Protein AF-Q924Y3-F1 (afdb_monomer)

Organism: Rattus norvegicus (NCBI:txid10116)

pLDDT: mean 86.43, std 6.3, range [61.78, 94.0]

Secondary structure (DSSP, 8-state):
-HHHHHHHH-S-SEEE-SS-HHHHHHHT-EEEE-SSEEEEEETTEEEEEE---SSSS-HHHHHHHHHHHHHHHHHHHHHHHHHHHSTT---SS--HHHHHHHHHHHHHHH-

InterPro domains:
  IPR003555 Claudin-11 [PR01384] (3-14)
  IPR003555 Claudin-11 [PR01384] (19-31)
  IPR003555 Claudin-11 [PR01384] (49-56)
  IPR004031 PMP-22/EMP/MP20/Claudin [PF00822] (4-97)
  IPR006187 Claudin [PTHR12002] (1-111)
  IPR017974 Claudin, conserved site [PS01346] (34-48)

Sequence (111 aa):
WIGIIVTTSTNDWVVTCSYTIPTCRKMDELGSKGLWADCVMATGLYHCKPLVDILILPGYVQACRALMIAASVLGLPAILLLLTVLPCIRMGHEPGVAKYRRAQLAGVLLI

Foldseek 3Di:
DVVLVVLQPDQQPDKDDPDPPVVCVVQVWIWTGGLFWTWTTGVVDIDIDGDPDPVPDDPVSVVVNVVSVQLVVLLVVLVVLVVCLDPPHDPDDDDVVVSVVSPVVSVVSND

Radius of gyration: 21.02 Å; Cα contacts (8 Å, |Δi|>4): 130; chains: 1; bounding box: 51×24×51 Å

Nearest PDB structures (foldseek):
  9cmi-assembly1_A  TM=7.835E-01  e=1.455E-05  Homo sapiens
  6ov3-assembly1_A  TM=7.958E-01  e=5.167E-05  Homo sapiens
  7ryz-assembly1_C  TM=7.300E-01  e=7.393E-01  Rattus norvegicus

Structure (mmCIF, N/CA/C/O backbone):
data_AF-Q924Y3-F1
#
_entry.id   AF-Q924Y3-F1
#
loop_
_atom_site.group_PDB
_atom_site.id
_atom_site.type_symbol
_atom_site.label_atom_id
_atom_site.label_alt_id
_atom_site.label_comp_id
_atom_site.label_asym_id
_atom_site.label_entity_id
_atom_site.label_seq_id
_atom_site.pdbx_PDB_ins_code
_atom_site.Cartn_x
_atom_site.Cartn_y
_atom_site.Cartn_z
_atom_site.occupancy
_atom_site.B_iso_or_equiv
_atom_site.auth_seq_id
_atom_site.auth_comp_id
_atom_site.auth_asym_id
_atom_site.auth_atom_id
_atom_site.pdbx_PDB_model_num
ATOM 1 N N . TRP A 1 1 ? -3.313 2.278 8.362 1.00 89.31 1 TRP A N 1
ATOM 2 C CA . TRP A 1 1 ? -4.090 3.016 7.343 1.00 89.31 1 TRP A CA 1
ATOM 3 C C . TRP A 1 1 ? -3.277 4.075 6.606 1.00 89.31 1 TRP A C 1
ATOM 5 O O . TRP A 1 1 ? -3.116 3.915 5.410 1.00 89.31 1 TRP A O 1
ATOM 15 N N . ILE A 1 2 ? -2.701 5.094 7.268 1.00 91.12 2 ILE A N 1
ATOM 16 C CA . ILE A 1 2 ? -1.886 6.126 6.576 1.00 91.12 2 ILE A CA 1
ATOM 17 C C . ILE A 1 2 ? -0.764 5.490 5.741 1.00 91.12 2 ILE A C 1
ATOM 19 O O . ILE A 1 2 ? -0.602 5.832 4.577 1.00 91.12 2 ILE A O 1
ATOM 23 N N . GLY A 1 3 ? -0.060 4.498 6.298 1.00 92.00 3 GLY A N 1
ATOM 24 C CA . GLY A 1 3 ? 0.949 3.740 5.552 1.00 92.00 3 GLY A CA 1
ATOM 25 C C . GLY A 1 3 ? 0.400 3.072 4.287 1.00 92.00 3 GLY A C 1
ATOM 26 O O . GLY A 1 3 ? 1.045 3.140 3.255 1.00 92.00 3 GLY A O 1
ATOM 27 N N . ILE A 1 4 ? -0.823 2.526 4.327 1.00 92.62 4 ILE A N 1
ATOM 28 C CA . ILE A 1 4 ? -1.478 1.920 3.153 1.00 92.62 4 ILE A CA 1
ATOM 29 C C . ILE A 1 4 ? -1.704 2.981 2.076 1.00 92.62 4 ILE A C 1
ATOM 31 O O . ILE A 1 4 ? -1.406 2.729 0.914 1.00 92.62 4 ILE A O 1
ATOM 35 N N . ILE A 1 5 ? -2.164 4.180 2.448 1.00 93.25 5 ILE A N 1
ATOM 36 C CA . ILE A 1 5 ? -2.350 5.283 1.493 1.00 93.25 5 ILE A CA 1
ATOM 37 C C . ILE A 1 5 ? -1.020 5.669 0.852 1.00 93.25 5 ILE A C 1
ATOM 39 O O . ILE A 1 5 ? -0.950 5.773 -0.368 1.00 93.25 5 ILE A O 1
ATOM 43 N N . VAL A 1 6 ? 0.030 5.840 1.659 1.00 93.88 6 VAL A N 1
ATOM 44 C CA . VAL A 1 6 ? 1.366 6.215 1.171 1.00 93.88 6 VAL A CA 1
ATOM 45 C C . VAL A 1 6 ? 1.935 5.140 0.242 1.00 93.88 6 VAL A C 1
ATOM 47 O O . VAL A 1 6 ? 2.431 5.455 -0.836 1.00 93.88 6 VAL A O 1
ATOM 50 N N . THR A 1 7 ? 1.825 3.862 0.609 1.00 92.50 7 THR A N 1
ATOM 51 C CA . THR A 1 7 ? 2.264 2.754 -0.251 1.00 92.50 7 THR A CA 1
ATOM 52 C C . THR A 1 7 ? 1.415 2.659 -1.519 1.00 92.50 7 THR A C 1
ATOM 54 O O . THR A 1 7 ? 1.928 2.341 -2.585 1.00 92.50 7 THR A O 1
ATOM 57 N N . THR A 1 8 ? 0.123 2.973 -1.446 1.00 93.12 8 THR A N 1
ATOM 58 C CA . THR A 1 8 ? -0.751 2.980 -2.624 1.00 93.12 8 THR A CA 1
ATOM 59 C C . THR A 1 8 ? -0.401 4.120 -3.571 1.00 93.12 8 THR A C 1
ATOM 61 O O . THR A 1 8 ? -0.479 3.922 -4.776 1.00 93.12 8 THR A O 1
ATOM 64 N N . SER A 1 9 ? -0.028 5.299 -3.067 1.00 91.81 9 SER A N 1
ATOM 65 C CA . SER A 1 9 ? 0.282 6.467 -3.899 1.00 91.81 9 SER A CA 1
ATOM 66 C C . SER A 1 9 ? 1.716 6.491 -4.429 1.00 91.81 9 SER A C 1
ATOM 68 O O . SER A 1 9 ? 1.963 7.150 -5.440 1.00 91.81 9 SER A O 1
ATOM 70 N N . THR A 1 10 ? 2.658 5.792 -3.785 1.00 92.00 10 THR A N 1
ATOM 71 C CA . THR A 1 10 ? 4.037 5.716 -4.281 1.00 92.00 10 THR A CA 1
ATOM 72 C C . THR A 1 10 ? 4.152 4.845 -5.531 1.00 92.00 10 THR A C 1
ATOM 74 O O . THR A 1 10 ? 3.444 3.848 -5.694 1.00 92.00 10 THR A O 1
ATOM 77 N N . ASN A 1 11 ? 5.093 5.207 -6.403 1.00 89.94 11 ASN A N 1
ATOM 78 C CA . ASN A 1 11 ? 5.462 4.413 -7.573 1.00 89.94 11 ASN A CA 1
ATOM 79 C C . ASN A 1 11 ? 6.735 3.583 -7.343 1.00 89.94 11 ASN A C 1
ATOM 81 O O . ASN A 1 11 ? 7.144 2.848 -8.232 1.00 89.94 11 ASN A O 1
ATOM 85 N N . ASP A 1 12 ? 7.310 3.627 -6.139 1.00 89.88 12 ASP A N 1
ATOM 86 C CA . ASP A 1 12 ? 8.542 2.915 -5.785 1.00 89.88 12 ASP A CA 1
ATOM 87 C C . ASP A 1 12 ? 8.286 1.511 -5.238 1.00 89.88 12 ASP A C 1
ATOM 89 O O . ASP A 1 12 ? 8.703 1.159 -4.136 1.00 89.88 12 ASP A O 1
ATOM 93 N N . TRP A 1 13 ? 7.559 0.701 -6.009 1.00 90.19 13 TRP A N 1
ATOM 94 C CA . TRP A 1 13 ? 7.242 -0.675 -5.621 1.00 90.19 13 TRP A CA 1
ATOM 95 C C . TRP A 1 13 ? 8.339 -1.654 -6.024 1.00 90.19 13 TRP A C 1
ATOM 97 O O . TRP A 1 13 ? 8.703 -2.532 -5.243 1.00 90.19 13 TRP A O 1
ATOM 107 N N . VAL A 1 14 ? 8.868 -1.516 -7.241 1.00 90.75 14 VAL A N 1
ATOM 108 C CA . VAL A 1 14 ? 9.955 -2.361 -7.742 1.00 90.75 14 VAL A CA 1
ATOM 109 C C . VAL A 1 14 ? 10.968 -1.503 -8.479 1.00 90.75 14 VAL A C 1
ATOM 111 O O . VAL A 1 14 ? 10.684 -0.949 -9.538 1.00 90.75 14 VAL A O 1
ATOM 114 N N . VAL A 1 15 ? 12.183 -1.443 -7.947 1.00 89.44 15 VAL A N 1
ATOM 115 C CA . VAL A 1 15 ? 13.302 -0.787 -8.621 1.00 89.44 15 VAL A CA 1
ATOM 116 C C . VAL A 1 15 ? 13.871 -1.733 -9.677 1.00 89.44 15 VAL A C 1
ATOM 118 O O . VAL A 1 15 ? 14.131 -2.906 -9.417 1.00 89.44 15 VAL A O 1
ATOM 121 N N . THR A 1 16 ? 14.056 -1.217 -10.884 1.00 87.94 16 THR A N 1
ATOM 122 C CA . THR A 1 16 ? 14.545 -1.939 -12.060 1.00 87.94 16 THR A CA 1
ATOM 123 C C . THR A 1 16 ? 15.766 -1.233 -12.640 1.00 87.94 16 THR A C 1
ATOM 125 O O . THR A 1 16 ? 16.011 -0.056 -12.390 1.00 87.94 16 THR A O 1
ATOM 128 N N . CYS A 1 17 ? 16.571 -1.966 -13.398 1.00 87.38 17 CYS A N 1
ATOM 129 C CA . CYS A 1 17 ? 17.786 -1.461 -14.024 1.00 87.38 17 CYS A CA 1
ATOM 130 C C . CYS A 1 17 ? 17.905 -2.130 -15.396 1.00 87.38 17 CYS A C 1
ATOM 132 O O . CYS A 1 17 ? 17.769 -3.348 -15.501 1.00 87.38 17 CYS A O 1
ATOM 134 N N . SER A 1 18 ? 18.094 -1.327 -16.445 1.00 81.44 18 SER A N 1
ATOM 135 C CA . SER A 1 18 ? 18.155 -1.812 -17.834 1.00 81.44 18 SER A CA 1
ATOM 136 C C . SER A 1 18 ? 19.479 -2.507 -18.168 1.00 81.44 18 SER A C 1
ATOM 138 O O . SER A 1 18 ? 19.556 -3.255 -19.138 1.00 81.44 18 SER A O 1
ATOM 140 N N . TYR A 1 19 ? 20.518 -2.265 -17.364 1.00 81.81 19 TYR A N 1
ATOM 141 C CA . TYR A 1 19 ? 21.859 -2.829 -17.515 1.00 81.81 19 TYR A CA 1
ATOM 142 C C . TYR A 1 19 ? 22.222 -3.710 -16.310 1.00 81.81 19 TYR A C 1
ATOM 144 O O . TYR A 1 19 ? 21.382 -4.088 -15.497 1.00 81.81 19 TYR A O 1
ATOM 152 N N . THR A 1 20 ? 23.499 -4.047 -16.157 1.00 82.62 20 THR A N 1
ATOM 153 C CA . THR A 1 20 ? 24.008 -4.666 -14.931 1.00 82.62 20 THR A CA 1
ATOM 154 C C . THR A 1 20 ? 23.924 -3.671 -13.765 1.00 82.62 20 THR A C 1
ATOM 156 O O . THR A 1 20 ? 24.239 -2.493 -13.931 1.00 82.62 20 THR A O 1
ATOM 159 N N . ILE A 1 21 ? 23.588 -4.142 -12.558 1.00 81.44 21 ILE A N 1
ATOM 160 C CA . ILE A 1 21 ? 23.516 -3.318 -11.331 1.00 81.44 21 ILE A CA 1
ATOM 161 C C . ILE A 1 21 ? 24.718 -2.370 -11.119 1.00 81.44 21 ILE A C 1
ATOM 163 O O . ILE A 1 21 ? 24.483 -1.192 -10.833 1.00 81.44 21 ILE A O 1
ATOM 167 N N . PRO A 1 22 ? 25.993 -2.797 -11.265 1.00 82.62 22 PRO A N 1
ATOM 168 C CA . PRO A 1 22 ? 27.120 -1.876 -11.116 1.00 82.62 22 PRO A CA 1
ATOM 169 C C . PRO A 1 22 ? 27.123 -0.760 -12.168 1.00 82.62 22 PRO A C 1
ATOM 171 O O . PRO A 1 22 ? 27.555 0.345 -11.861 1.00 82.62 22 PRO A O 1
ATOM 174 N N . THR A 1 23 ? 26.614 -1.014 -13.374 1.00 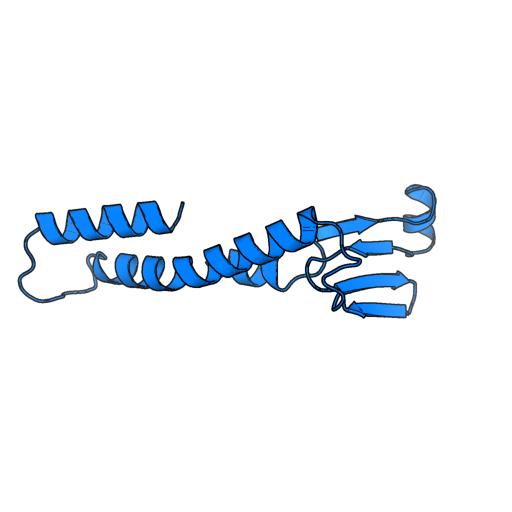80.75 23 THR A N 1
ATOM 175 C CA . THR A 1 23 ? 26.542 -0.034 -14.465 1.00 80.75 23 THR A CA 1
ATOM 176 C C . THR A 1 23 ? 25.459 1.010 -14.207 1.00 80.75 23 THR A C 1
ATOM 178 O O . THR A 1 23 ? 25.743 2.201 -14.293 1.00 80.75 23 THR A O 1
ATOM 181 N N . CYS A 1 24 ? 24.256 0.596 -13.793 1.00 81.19 24 CYS A N 1
ATOM 182 C CA . CYS A 1 24 ? 23.182 1.541 -13.454 1.00 81.19 24 CYS A CA 1
ATOM 183 C C . CYS A 1 24 ? 23.572 2.465 -12.299 1.00 81.19 24 CYS A C 1
ATOM 185 O O . CYS A 1 24 ? 23.301 3.656 -12.349 1.00 81.19 24 CYS A O 1
ATOM 187 N N . ARG A 1 25 ? 24.286 1.947 -11.290 1.00 77.69 25 ARG A N 1
ATOM 188 C CA . ARG A 1 25 ? 24.777 2.766 -10.170 1.00 77.69 25 ARG A CA 1
ATOM 189 C C . ARG A 1 25 ? 25.897 3.735 -10.566 1.00 77.69 25 ARG A C 1
ATOM 191 O O . ARG A 1 25 ? 26.171 4.676 -9.838 1.00 77.69 25 ARG A O 1
ATOM 198 N N . LYS A 1 26 ? 26.602 3.470 -11.668 1.00 79.94 26 LYS A N 1
ATOM 199 C CA . LYS A 1 26 ? 27.650 4.356 -12.195 1.00 79.94 26 LYS A CA 1
ATOM 200 C C . LYS A 1 26 ? 27.084 5.451 -13.098 1.00 79.94 26 LYS A C 1
ATOM 202 O O . LYS A 1 26 ? 27.678 6.518 -13.159 1.00 79.94 26 LYS A O 1
ATOM 207 N N . MET A 1 27 ? 25.982 5.163 -13.788 1.00 74.00 27 MET A N 1
ATOM 208 C CA . MET A 1 27 ? 25.306 6.074 -14.722 1.00 74.00 27 MET A CA 1
ATOM 209 C C . MET A 1 27 ? 24.124 6.828 -14.081 1.00 74.00 27 MET A C 1
ATOM 211 O O . MET A 1 27 ? 23.560 7.715 -14.713 1.00 74.00 27 MET A O 1
ATOM 215 N N . ASP A 1 28 ? 23.733 6.456 -12.856 1.00 78.31 28 ASP A N 1
ATOM 216 C CA . ASP A 1 28 ? 22.509 6.893 -12.166 1.00 78.31 28 ASP A CA 1
ATOM 217 C C . ASP A 1 28 ? 21.231 6.709 -13.010 1.00 78.31 28 ASP A C 1
ATOM 219 O O . ASP A 1 28 ? 20.287 7.490 -12.917 1.00 78.31 28 ASP A O 1
ATOM 223 N N . GLU A 1 29 ? 21.193 5.649 -13.828 1.00 83.44 29 GLU A N 1
ATOM 224 C CA . GLU A 1 29 ? 20.038 5.265 -14.649 1.00 83.44 29 GLU A CA 1
ATOM 225 C C . GLU A 1 29 ? 19.253 4.129 -13.977 1.00 83.44 29 GLU A C 1
ATOM 227 O O . GLU A 1 29 ? 19.610 2.952 -14.080 1.00 83.44 29 GLU A O 1
ATOM 232 N N . LEU A 1 30 ? 18.184 4.476 -13.261 1.00 87.75 30 LEU A N 1
ATOM 233 C CA . LEU A 1 30 ? 17.292 3.540 -12.579 1.00 87.75 30 LEU A CA 1
ATOM 234 C C . LEU A 1 30 ? 15.872 3.631 -13.147 1.00 87.75 30 LEU A C 1
ATOM 236 O O . LEU A 1 30 ? 15.373 4.696 -13.488 1.00 87.75 30 LEU A O 1
ATOM 240 N N . GLY A 1 31 ? 15.183 2.500 -13.217 1.00 90.31 31 GLY A N 1
ATOM 241 C CA . GLY A 1 31 ? 13.744 2.448 -13.442 1.00 90.31 31 GLY A CA 1
ATOM 242 C C . GLY A 1 31 ? 13.012 2.155 -12.137 1.00 90.31 31 GLY A C 1
ATOM 243 O O . GLY A 1 31 ? 13.528 1.451 -11.274 1.00 90.31 31 GLY A O 1
ATOM 244 N N . SER A 1 32 ? 11.783 2.626 -12.006 1.00 91.12 32 SER A N 1
ATOM 245 C CA . SER A 1 32 ? 10.889 2.285 -10.903 1.00 91.12 32 SER A CA 1
ATOM 246 C C . SER A 1 32 ? 9.540 1.867 -11.477 1.00 91.12 32 SER A C 1
ATOM 248 O O . SER A 1 32 ? 8.973 2.562 -12.320 1.00 91.12 32 SER A O 1
ATOM 250 N N . LYS A 1 33 ? 9.057 0.688 -11.095 1.00 90.88 33 LYS A N 1
ATOM 251 C CA . LYS A 1 33 ? 7.748 0.168 -11.484 1.00 90.88 33 LYS A CA 1
ATOM 252 C C . LYS A 1 33 ? 6.804 0.365 -10.318 1.00 90.88 33 LYS A C 1
ATOM 254 O O . LYS A 1 33 ? 7.047 -0.172 -9.235 1.00 90.88 33 LYS A O 1
ATOM 259 N N . GLY A 1 34 ? 5.749 1.128 -10.558 1.00 91.38 34 GLY A N 1
ATOM 260 C CA . GLY A 1 34 ? 4.767 1.495 -9.557 1.00 91.38 34 GLY A CA 1
ATOM 261 C C . GLY A 1 34 ? 3.425 0.834 -9.783 1.00 91.38 34 GLY A C 1
ATOM 262 O O . GLY A 1 34 ? 3.149 0.218 -10.813 1.00 91.38 34 GLY A O 1
ATOM 263 N N . LEU A 1 35 ? 2.547 1.007 -8.801 1.00 90.50 35 LEU A N 1
ATOM 264 C CA . LEU A 1 35 ? 1.174 0.548 -8.927 1.00 90.50 35 LEU A CA 1
ATOM 265 C C . LEU A 1 35 ? 0.397 1.385 -9.952 1.00 90.50 35 LEU A C 1
ATOM 267 O O . LEU A 1 35 ? -0.450 0.837 -10.651 1.00 90.50 35 LEU A O 1
ATOM 271 N N . TRP A 1 36 ? 0.681 2.688 -10.071 1.00 91.38 36 TRP A N 1
ATOM 272 C CA . TRP A 1 36 ? -0.065 3.637 -10.913 1.00 91.38 36 TRP A CA 1
ATOM 273 C C . TRP A 1 36 ? 0.733 4.209 -12.081 1.00 91.38 36 TRP A C 1
ATOM 275 O O . TRP A 1 36 ? 0.137 4.562 -13.098 1.00 91.38 36 TRP A O 1
ATOM 285 N N . ALA A 1 37 ? 2.054 4.292 -11.960 1.00 91.50 37 ALA A N 1
ATOM 286 C CA . ALA A 1 37 ? 2.946 4.788 -12.996 1.00 91.50 37 ALA A CA 1
ATOM 287 C C . ALA A 1 37 ? 4.281 4.033 -12.979 1.00 91.50 37 ALA A C 1
ATOM 289 O O . ALA A 1 37 ? 4.741 3.594 -11.929 1.00 91.50 37 ALA A O 1
ATOM 290 N N . ASP A 1 38 ? 4.914 3.945 -14.144 1.00 91.06 38 ASP A N 1
ATOM 291 C CA . ASP A 1 38 ? 6.287 3.480 -14.296 1.00 91.06 38 ASP A CA 1
ATOM 292 C C . ASP A 1 38 ? 7.182 4.692 -14.528 1.00 91.06 38 ASP A C 1
ATOM 294 O O . ASP A 1 38 ? 6.917 5.500 -15.420 1.00 91.06 38 ASP A O 1
ATOM 298 N N . CYS A 1 39 ? 8.251 4.811 -13.756 1.00 91.06 39 CYS A N 1
ATOM 299 C CA . CYS A 1 39 ? 9.177 5.928 -13.820 1.00 91.06 39 CYS A CA 1
ATOM 300 C C . CYS A 1 39 ? 10.556 5.486 -14.313 1.00 91.06 39 CYS A C 1
ATOM 302 O O . CYS A 1 39 ? 11.018 4.379 -14.041 1.00 91.06 39 CYS A O 1
ATOM 304 N N . VAL A 1 40 ? 11.220 6.381 -15.036 1.00 90.56 40 VAL A N 1
ATOM 305 C CA . VAL A 1 40 ? 12.625 6.279 -15.420 1.00 90.56 40 VAL A CA 1
ATOM 306 C C . VAL A 1 40 ? 13.345 7.480 -14.818 1.00 90.56 40 VAL A C 1
ATOM 308 O O . VAL A 1 40 ? 12.919 8.626 -14.983 1.00 90.56 40 VAL A O 1
ATOM 311 N N . MET A 1 41 ? 14.409 7.187 -14.086 1.00 87.69 41 MET A N 1
ATOM 312 C CA . MET A 1 41 ? 15.286 8.119 -13.398 1.00 87.69 41 MET A CA 1
ATOM 313 C C . MET A 1 41 ? 16.655 8.034 -14.072 1.00 87.69 41 MET A C 1
ATOM 315 O O . MET A 1 41 ? 17.268 6.973 -14.077 1.00 87.69 41 MET A O 1
ATOM 319 N N . ALA A 1 42 ? 17.127 9.127 -14.653 1.00 83.69 42 ALA A N 1
ATOM 320 C CA . ALA A 1 42 ? 18.487 9.260 -15.164 1.00 83.69 42 ALA A CA 1
ATOM 321 C C . ALA A 1 42 ? 19.067 10.605 -14.707 1.00 83.69 42 ALA A C 1
ATOM 323 O O . ALA A 1 42 ? 18.348 11.453 -14.165 1.00 83.69 42 ALA A O 1
ATOM 324 N N . THR A 1 43 ? 20.363 10.832 -14.921 1.00 80.81 43 THR A N 1
ATOM 325 C CA . THR A 1 43 ? 20.997 12.117 -14.587 1.00 80.81 43 THR A CA 1
ATOM 326 C C . THR A 1 43 ? 20.264 13.288 -15.257 1.00 80.81 43 THR A C 1
ATOM 328 O O . THR A 1 43 ? 20.228 13.422 -16.476 1.00 80.81 43 THR A O 1
ATOM 331 N N . GLY A 1 44 ? 19.628 14.137 -14.443 1.00 78.81 44 GLY A N 1
ATOM 332 C CA . GLY A 1 44 ? 18.856 15.291 -14.922 1.00 78.81 44 GLY A CA 1
ATOM 333 C C . GLY A 1 44 ? 17.501 14.963 -15.566 1.00 78.81 44 GLY A C 1
ATOM 334 O O . GLY A 1 44 ? 16.871 15.868 -16.111 1.00 78.81 44 GLY A O 1
ATOM 335 N N . LEU A 1 45 ? 17.030 13.712 -15.495 1.00 82.94 45 LEU A N 1
ATOM 336 C CA . LEU A 1 45 ? 15.792 13.273 -16.135 1.00 82.94 45 LEU A CA 1
ATOM 337 C C . LEU A 1 45 ? 14.932 12.438 -15.181 1.00 82.94 45 LEU A C 1
ATOM 339 O O . LEU A 1 45 ? 15.318 11.350 -14.760 1.00 82.94 45 LEU A O 1
ATOM 343 N N . TYR A 1 46 ? 13.733 12.931 -14.877 1.00 87.56 46 TYR A N 1
ATOM 344 C CA . TYR A 1 46 ? 12.722 12.200 -14.116 1.00 87.56 46 TYR A CA 1
ATOM 345 C C . TYR A 1 46 ? 11.420 12.184 -14.910 1.00 87.56 46 TYR A C 1
ATOM 347 O O . TYR A 1 46 ? 10.702 13.185 -14.976 1.00 87.56 46 TYR A O 1
ATOM 355 N N . HIS A 1 47 ? 11.122 11.051 -15.543 1.00 89.44 47 HIS A N 1
ATOM 356 C CA . HIS A 1 47 ? 9.917 10.888 -16.349 1.00 89.44 47 HIS A CA 1
ATOM 357 C C . HIS A 1 47 ? 9.105 9.692 -15.877 1.00 89.44 47 HIS A C 1
ATOM 359 O O . HIS A 1 47 ? 9.622 8.585 -15.771 1.00 89.44 47 HIS A O 1
ATOM 365 N N . CYS A 1 48 ? 7.811 9.913 -15.650 1.00 92.12 48 CYS A N 1
ATOM 366 C CA . CYS A 1 48 ? 6.864 8.874 -15.267 1.00 92.12 48 CYS A CA 1
ATOM 367 C C . CYS A 1 48 ? 5.768 8.736 -16.321 1.00 92.12 48 CYS A C 1
ATOM 369 O O . CYS A 1 48 ? 5.151 9.721 -16.730 1.00 92.12 48 CYS A O 1
ATOM 371 N N . LYS A 1 49 ? 5.506 7.498 -16.734 1.00 90.94 49 LYS A N 1
ATOM 372 C CA . LYS A 1 49 ? 4.421 7.129 -17.637 1.00 90.94 49 LYS A CA 1
ATOM 373 C C . LYS A 1 49 ? 3.278 6.504 -16.825 1.00 90.94 49 LYS A C 1
ATOM 375 O O . LYS A 1 49 ? 3.509 5.494 -16.161 1.00 90.94 49 LYS A O 1
ATOM 380 N N . PRO A 1 50 ? 2.052 7.055 -16.873 1.00 90.00 50 PRO A N 1
ATOM 381 C CA . PRO A 1 50 ? 0.922 6.499 -16.138 1.00 90.00 50 PRO A CA 1
ATOM 382 C C . PRO A 1 50 ? 0.436 5.182 -16.759 1.00 90.00 50 PRO A C 1
ATOM 384 O O . PRO A 1 50 ? 0.384 5.028 -17.980 1.00 90.00 50 PRO A O 1
ATOM 387 N N . LEU A 1 51 ? 0.040 4.240 -15.903 1.00 87.38 51 LEU A N 1
ATOM 388 C CA . LEU A 1 51 ? -0.520 2.937 -16.269 1.00 87.38 51 LEU A CA 1
ATOM 389 C C . LEU A 1 51 ? -2.052 3.029 -16.266 1.00 87.38 51 LEU A C 1
ATOM 391 O O . LEU A 1 51 ? -2.715 2.603 -15.313 1.00 87.38 51 LEU A O 1
ATOM 395 N N . VAL A 1 52 ? -2.605 3.625 -17.323 1.00 81.50 52 VAL A N 1
ATOM 396 C CA . VAL A 1 52 ? -4.059 3.802 -17.510 1.00 81.50 52 VAL A CA 1
ATOM 397 C C . VAL A 1 52 ? -4.728 2.608 -18.190 1.00 81.50 52 VAL A C 1
ATOM 399 O O . VAL A 1 52 ? -5.931 2.409 -18.036 1.00 81.50 52 VAL A O 1
ATOM 402 N N . ASP A 1 53 ? -3.952 1.793 -18.903 1.00 79.00 53 ASP A N 1
ATOM 403 C CA . ASP A 1 53 ? -4.475 0.656 -19.648 1.00 79.00 53 ASP A CA 1
ATOM 404 C C . ASP A 1 53 ? -4.824 -0.497 -18.707 1.00 79.00 53 ASP A C 1
ATOM 406 O O . ASP A 1 53 ? -3.967 -1.038 -18.013 1.00 79.00 53 ASP A O 1
ATOM 410 N N . ILE A 1 54 ? -6.094 -0.895 -18.695 1.00 66.50 54 ILE A N 1
ATOM 411 C CA . ILE A 1 54 ? -6.586 -1.978 -17.830 1.00 66.50 54 ILE A CA 1
ATOM 412 C C . ILE A 1 54 ? -6.327 -3.353 -18.468 1.00 66.50 54 ILE A C 1
ATOM 414 O O . ILE A 1 54 ? -6.110 -4.326 -17.760 1.00 66.50 54 ILE A O 1
ATOM 418 N N . LEU A 1 55 ? -6.323 -3.435 -19.805 1.00 61.78 55 LEU A N 1
ATOM 419 C CA . LEU A 1 55 ? -6.258 -4.707 -20.540 1.00 61.78 55 LEU A CA 1
ATOM 420 C C . LEU A 1 55 ? -4.829 -5.144 -20.906 1.00 61.78 55 LEU A C 1
ATOM 422 O O . LEU A 1 55 ? -4.582 -6.323 -21.134 1.00 61.78 55 LEU A O 1
ATOM 426 N N . ILE A 1 56 ? -3.892 -4.194 -20.976 1.00 73.31 56 ILE A N 1
ATOM 427 C CA . ILE A 1 56 ? -2.482 -4.435 -21.339 1.00 73.31 56 ILE A CA 1
ATOM 428 C C . ILE A 1 56 ? -1.627 -4.686 -20.088 1.00 73.31 56 ILE A C 1
ATOM 430 O O . ILE A 1 56 ? -0.527 -5.233 -20.170 1.00 73.31 56 ILE A O 1
ATOM 434 N N . LEU A 1 57 ? -2.125 -4.286 -18.918 1.00 79.69 57 LEU A N 1
ATOM 435 C CA . LEU A 1 57 ? -1.382 -4.366 -17.674 1.00 79.69 57 LEU A CA 1
ATOM 436 C C . LEU A 1 57 ? -1.415 -5.790 -17.093 1.00 79.69 57 LEU A C 1
ATOM 438 O O . LEU A 1 57 ? -2.441 -6.466 -17.187 1.00 79.69 57 LEU A O 1
ATOM 442 N N . PRO A 1 58 ? -0.329 -6.268 -16.457 1.00 84.31 58 PRO A N 1
ATOM 443 C CA . PRO A 1 58 ? -0.322 -7.591 -15.852 1.00 84.31 58 PRO A CA 1
ATOM 444 C C . PRO A 1 58 ? -1.426 -7.739 -14.801 1.00 84.31 58 PRO A C 1
ATOM 446 O O . PRO A 1 58 ? -1.582 -6.882 -13.928 1.00 84.31 58 PRO A O 1
ATOM 449 N N . GLY A 1 59 ? -2.140 -8.868 -14.825 1.00 86.00 59 GLY A N 1
ATOM 450 C CA . GLY A 1 59 ? -3.268 -9.113 -13.917 1.00 86.00 59 GLY A CA 1
ATOM 451 C C . GLY A 1 59 ? -2.912 -8.996 -12.429 1.00 86.00 59 GLY A C 1
ATOM 452 O O . GLY A 1 59 ? -3.742 -8.562 -11.631 1.00 86.00 59 GLY A O 1
ATOM 453 N N . TYR A 1 60 ? -1.662 -9.288 -12.048 1.00 88.12 60 TYR A N 1
ATOM 454 C CA . TYR A 1 60 ? -1.204 -9.117 -10.665 1.00 88.12 60 TYR A CA 1
ATOM 455 C C . TYR A 1 60 ? -1.211 -7.645 -10.221 1.00 88.12 60 TYR A C 1
ATOM 457 O O . TYR A 1 60 ? -1.574 -7.357 -9.085 1.00 88.12 60 TYR A O 1
ATOM 465 N N . VAL A 1 61 ? -0.876 -6.697 -11.106 1.00 89.19 61 VAL A N 1
ATOM 466 C CA . VAL A 1 61 ? -0.877 -5.259 -10.780 1.00 89.19 61 VAL A CA 1
ATOM 467 C C . VAL A 1 61 ? -2.306 -4.785 -10.537 1.00 89.19 61 VAL A C 1
ATOM 469 O O . VAL A 1 61 ? -2.570 -4.040 -9.593 1.00 89.19 61 VAL A O 1
ATOM 472 N N . GLN A 1 62 ? -3.253 -5.263 -11.345 1.00 89.56 62 GLN A N 1
ATOM 473 C CA . GLN A 1 62 ? -4.665 -4.939 -11.178 1.00 89.56 62 GLN A CA 1
ATOM 474 C C . GLN A 1 62 ? -5.245 -5.535 -9.888 1.00 89.56 62 GLN A C 1
ATOM 476 O O . GLN A 1 62 ? -5.971 -4.842 -9.171 1.00 89.56 62 GLN A O 1
ATOM 481 N N . ALA A 1 63 ? -4.883 -6.776 -9.548 1.00 91.25 63 ALA A N 1
ATOM 482 C CA . ALA A 1 63 ? -5.262 -7.385 -8.275 1.00 91.25 63 ALA A CA 1
ATOM 483 C C . ALA A 1 63 ? -4.707 -6.586 -7.083 1.00 91.25 63 ALA A C 1
ATOM 485 O O . ALA A 1 63 ? -5.452 -6.262 -6.158 1.00 91.25 63 ALA A O 1
ATOM 486 N N . CYS A 1 64 ? -3.435 -6.176 -7.137 1.00 92.25 64 CYS A N 1
ATOM 487 C CA . CYS A 1 64 ? -2.828 -5.323 -6.115 1.00 92.25 64 CYS A CA 1
ATOM 488 C C . CYS A 1 64 ? -3.538 -3.966 -5.985 1.00 92.25 64 CYS A C 1
ATOM 490 O O . CYS A 1 64 ? -3.777 -3.523 -4.864 1.00 92.25 64 CYS A O 1
ATOM 492 N N . ARG A 1 65 ? -3.933 -3.326 -7.100 1.00 92.00 65 ARG A N 1
ATOM 493 C CA . ARG A 1 65 ? -4.732 -2.082 -7.078 1.00 92.00 65 ARG A CA 1
ATOM 494 C C . ARG A 1 65 ? -6.036 -2.286 -6.324 1.00 92.00 65 ARG A C 1
ATOM 496 O O . ARG A 1 65 ? -6.342 -1.513 -5.420 1.00 92.00 65 ARG A O 1
ATOM 503 N N . ALA A 1 66 ? -6.778 -3.334 -6.670 1.00 93.00 66 ALA A N 1
ATOM 504 C CA . ALA A 1 66 ? -8.055 -3.633 -6.036 1.00 93.00 66 ALA A CA 1
ATOM 505 C C . ALA A 1 66 ? -7.898 -3.879 -4.527 1.00 93.00 66 ALA A C 1
ATOM 507 O O . ALA A 1 66 ? -8.635 -3.294 -3.735 1.00 93.00 66 ALA A O 1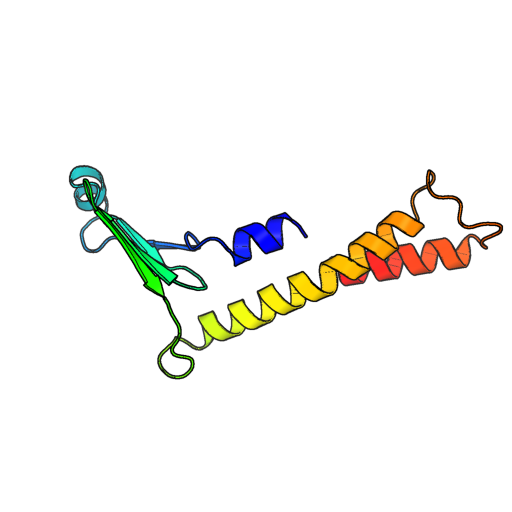
ATOM 508 N N . LEU A 1 67 ? -6.903 -4.678 -4.126 1.00 93.31 67 LEU A N 1
ATOM 509 C CA . LEU A 1 67 ? -6.622 -4.970 -2.718 1.00 93.31 67 LEU A CA 1
ATOM 510 C C . LEU A 1 67 ? -6.220 -3.716 -1.936 1.00 93.31 67 LEU A C 1
ATOM 512 O O . LEU A 1 67 ? -6.758 -3.472 -0.858 1.00 93.31 67 LEU A O 1
ATOM 516 N N . MET A 1 68 ? -5.329 -2.888 -2.485 1.00 94.00 68 MET A N 1
ATOM 517 C CA . MET A 1 68 ? -4.880 -1.656 -1.832 1.00 94.00 68 MET A CA 1
ATOM 518 C C . MET A 1 68 ? -6.010 -0.633 -1.665 1.00 94.00 68 MET A C 1
ATOM 520 O O . MET A 1 68 ? -6.142 -0.013 -0.605 1.00 94.00 68 MET A O 1
ATOM 524 N N . ILE A 1 69 ? -6.870 -0.486 -2.678 1.00 93.56 69 ILE A N 1
ATOM 525 C CA . ILE A 1 69 ? -8.056 0.378 -2.599 1.00 93.56 69 ILE A CA 1
ATOM 526 C C . ILE A 1 69 ? -9.036 -0.168 -1.558 1.00 93.56 69 ILE A C 1
ATOM 528 O O . ILE A 1 69 ? -9.495 0.591 -0.707 1.00 93.56 69 ILE A O 1
ATOM 532 N N . ALA A 1 70 ? -9.320 -1.474 -1.572 1.00 93.69 70 ALA A N 1
ATOM 533 C CA . ALA A 1 70 ? -10.207 -2.098 -0.595 1.00 93.69 70 ALA A CA 1
ATOM 534 C C . ALA A 1 70 ? -9.687 -1.911 0.839 1.00 93.69 70 ALA A C 1
ATOM 536 O O . ALA A 1 70 ? -10.431 -1.457 1.705 1.00 93.69 70 ALA A O 1
ATOM 537 N N . ALA A 1 71 ? -8.395 -2.154 1.078 1.00 93.06 71 ALA A N 1
ATOM 538 C CA . ALA A 1 71 ? -7.759 -1.936 2.376 1.00 93.06 71 ALA A CA 1
ATOM 539 C C . ALA A 1 71 ? -7.811 -0.458 2.811 1.00 93.06 71 ALA A C 1
ATOM 541 O O . ALA A 1 71 ? -8.027 -0.148 3.986 1.00 93.06 71 ALA A O 1
ATOM 542 N N . SER A 1 72 ? -7.676 0.474 1.864 1.00 93.00 72 SER A N 1
ATOM 543 C CA . SER A 1 72 ? -7.823 1.909 2.126 1.00 93.00 72 SER A CA 1
ATOM 544 C C . SER A 1 72 ? -9.260 2.279 2.506 1.00 93.00 72 SER A C 1
ATOM 546 O O . SER A 1 72 ? -9.467 3.050 3.441 1.00 93.00 72 SER A O 1
ATOM 548 N N . VAL A 1 73 ? -10.267 1.712 1.841 1.00 92.25 73 VAL A N 1
ATOM 549 C CA . VAL A 1 73 ? -11.683 1.971 2.152 1.00 92.25 73 VAL A CA 1
ATOM 550 C C . VAL A 1 73 ? -12.081 1.351 3.492 1.00 92.25 73 VAL A C 1
ATOM 552 O O . VAL A 1 73 ? -12.771 1.999 4.273 1.00 92.25 73 VAL A O 1
ATO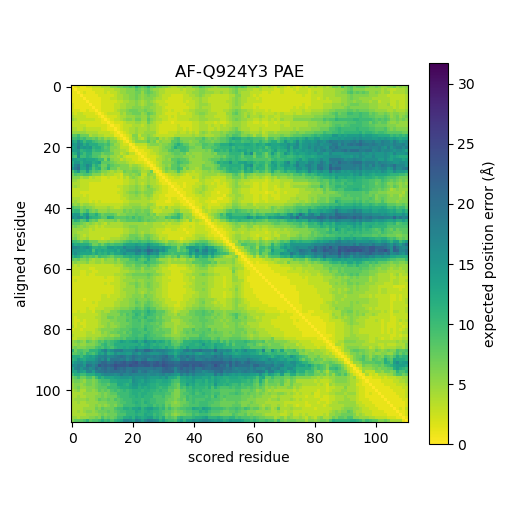M 555 N N . LEU A 1 74 ? -11.619 0.133 3.788 1.00 91.88 74 LEU A N 1
ATOM 556 C CA . LEU A 1 74 ? -11.946 -0.588 5.023 1.00 91.88 74 LEU A CA 1
ATOM 557 C C . LEU A 1 74 ? -11.196 -0.057 6.253 1.00 91.88 74 LEU A C 1
ATOM 559 O O . LEU A 1 74 ? -11.732 -0.078 7.360 1.00 91.88 74 LEU A O 1
ATOM 563 N N . GLY A 1 75 ? -9.983 0.476 6.090 1.00 91.69 75 GLY A N 1
ATOM 564 C CA . GLY A 1 75 ? -9.204 0.945 7.236 1.00 91.69 75 GLY A CA 1
ATOM 565 C C . GLY A 1 75 ? -9.726 2.239 7.877 1.00 91.69 75 GLY A C 1
ATOM 566 O O . GLY A 1 75 ? -9.515 2.443 9.072 1.00 91.69 75 GLY A O 1
ATOM 567 N N . LEU A 1 76 ? -10.445 3.093 7.138 1.00 89.69 76 LEU A N 1
ATOM 568 C CA . LEU A 1 76 ? -11.060 4.308 7.691 1.00 89.69 76 LEU A CA 1
ATOM 569 C C . LEU A 1 76 ? -12.157 3.989 8.730 1.00 89.69 76 LEU A C 1
ATOM 571 O O . LEU A 1 76 ? -12.030 4.449 9.868 1.00 89.69 76 LEU A O 1
ATOM 575 N N . PRO A 1 77 ? -13.195 3.180 8.425 1.00 90.12 77 PRO A N 1
ATOM 576 C CA . PRO A 1 77 ? -14.189 2.794 9.424 1.00 90.12 77 PRO A CA 1
ATOM 577 C C . PRO A 1 77 ? -13.571 1.979 10.565 1.00 90.12 77 PRO A C 1
ATOM 579 O O . PRO A 1 77 ? -14.001 2.129 11.708 1.00 90.12 77 PRO A O 1
ATOM 582 N N . ALA A 1 78 ? -12.527 1.186 10.303 1.00 91.00 78 ALA A N 1
ATOM 583 C CA . ALA A 1 78 ? -11.826 0.448 11.350 1.00 91.00 78 ALA A CA 1
ATOM 584 C C . ALA A 1 78 ? -11.162 1.380 12.381 1.00 91.00 78 ALA A C 1
ATOM 586 O O . ALA A 1 78 ? -11.310 1.171 13.585 1.00 91.00 78 ALA A O 1
ATOM 587 N N . ILE A 1 79 ? -10.501 2.457 11.931 1.00 91.19 79 ILE A N 1
ATOM 588 C CA . ILE A 1 79 ? -9.926 3.477 12.824 1.00 91.19 79 ILE A CA 1
ATOM 589 C C . ILE A 1 79 ? -11.019 4.218 13.590 1.00 91.19 79 ILE A C 1
ATOM 591 O O . ILE A 1 79 ? -10.867 4.425 14.792 1.00 91.19 79 ILE A O 1
ATOM 595 N N . LEU A 1 80 ? -12.122 4.592 12.937 1.00 89.44 80 LEU A N 1
ATOM 596 C CA . LEU A 1 80 ? -13.239 5.255 13.617 1.00 89.44 80 LEU A CA 1
ATOM 597 C C . LEU A 1 80 ? -13.809 4.376 14.738 1.00 89.44 80 LEU A C 1
ATOM 599 O O . LEU A 1 80 ? -13.993 4.850 15.859 1.00 89.44 80 LEU A O 1
ATOM 603 N N . LEU A 1 81 ? -14.013 3.083 14.474 1.00 89.12 81 LEU A N 1
ATOM 604 C CA . LEU A 1 81 ? -14.430 2.122 15.495 1.00 89.12 81 LEU A CA 1
ATOM 605 C C . LEU A 1 81 ? -13.385 1.998 16.611 1.00 89.12 81 LEU A C 1
ATOM 607 O O . LEU A 1 81 ? -13.752 1.963 17.785 1.00 89.12 81 LEU A O 1
ATOM 611 N N . LEU A 1 82 ? -12.092 2.003 16.280 1.00 88.56 82 LEU A N 1
ATOM 612 C CA . LEU A 1 82 ? -11.032 1.975 17.284 1.00 88.56 82 LEU A CA 1
ATOM 613 C C . LEU A 1 82 ? -11.081 3.218 18.191 1.00 88.56 82 LEU A C 1
ATOM 615 O O . LEU A 1 82 ? -11.024 3.091 19.411 1.00 88.56 82 LEU A O 1
ATOM 619 N N . LEU A 1 83 ? -11.269 4.414 17.622 1.00 89.81 83 LEU A N 1
ATOM 620 C CA . LEU A 1 83 ? -11.383 5.669 18.378 1.00 89.81 83 LEU A CA 1
ATOM 621 C C . LEU A 1 83 ? -12.527 5.622 19.396 1.00 89.81 83 LEU A C 1
ATOM 623 O O . LEU A 1 83 ? -12.367 6.086 20.524 1.00 89.81 83 LEU A O 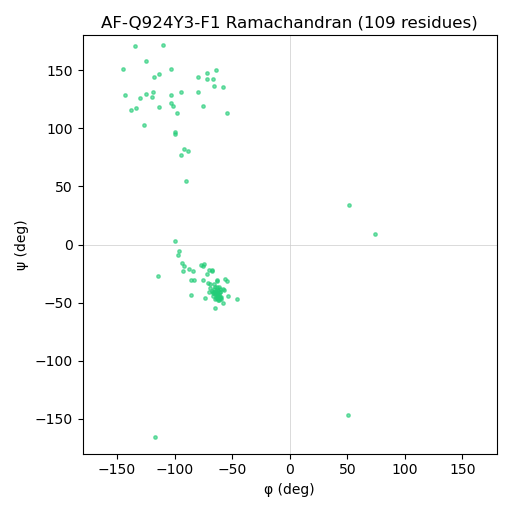1
ATOM 627 N N . THR A 1 84 ? -13.648 4.993 19.038 1.00 87.31 84 THR A N 1
ATOM 628 C CA . THR A 1 84 ? -14.797 4.849 19.944 1.00 87.31 84 THR A CA 1
ATOM 629 C C . THR A 1 84 ? -14.544 3.948 21.153 1.00 87.31 84 THR A C 1
ATOM 631 O O . THR A 1 84 ? -15.242 4.074 22.158 1.00 87.31 84 THR A O 1
ATOM 634 N N . VAL A 1 85 ? -13.556 3.047 21.093 1.00 86.62 85 VAL A N 1
ATOM 635 C CA . VAL A 1 85 ? -13.241 2.131 22.202 1.00 86.62 85 VAL A CA 1
ATOM 636 C C . VAL A 1 85 ? -12.110 2.630 23.103 1.00 86.62 85 VAL A C 1
ATOM 638 O O . VAL A 1 85 ? -11.859 2.029 24.151 1.00 86.62 85 VAL A O 1
ATOM 641 N N . LEU A 1 86 ? -11.450 3.742 22.772 1.00 85.75 86 LEU A N 1
ATOM 642 C CA . LEU A 1 86 ? -10.424 4.309 23.645 1.00 85.75 86 LEU A CA 1
ATOM 643 C C . LEU A 1 86 ? -11.022 4.773 24.991 1.00 85.75 86 LEU A C 1
ATOM 645 O O . LEU A 1 86 ? -12.190 5.153 25.073 1.00 85.75 86 LEU A O 1
ATOM 649 N N . PRO A 1 87 ? -10.250 4.735 26.093 1.00 79.62 87 PRO A N 1
ATOM 650 C CA . PRO A 1 87 ? -10.734 5.162 27.408 1.00 79.62 87 PRO A CA 1
ATOM 651 C C . PRO A 1 87 ? -10.998 6.674 27.497 1.00 79.62 87 PRO A C 1
ATOM 653 O O . PRO A 1 87 ? -11.796 7.097 28.331 1.00 79.62 87 PRO A O 1
ATOM 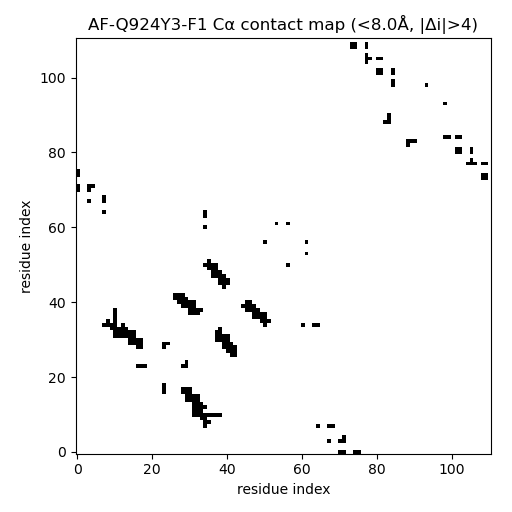656 N N . CYS A 1 88 ? -10.359 7.477 26.639 1.00 81.25 88 CYS A N 1
ATOM 657 C CA . CYS A 1 88 ? -10.530 8.929 26.578 1.00 81.25 88 CYS A CA 1
ATOM 658 C C . CYS A 1 88 ? -11.823 9.375 25.873 1.00 81.25 88 CYS A C 1
ATOM 660 O O . CYS A 1 88 ? -12.253 10.507 26.081 1.00 81.25 88 CYS A O 1
ATOM 662 N N . ILE A 1 89 ? -12.468 8.503 25.088 1.00 80.69 89 ILE A N 1
ATOM 663 C CA . ILE A 1 89 ? -13.737 8.804 24.417 1.00 80.69 89 ILE A CA 1
ATOM 664 C C . ILE A 1 89 ? -14.886 8.220 25.24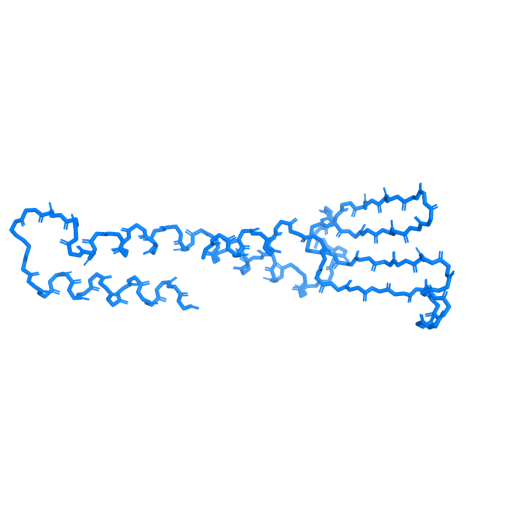3 1.00 80.69 89 ILE A C 1
ATOM 666 O O . ILE A 1 89 ? -15.018 7.007 25.411 1.00 80.69 89 ILE A O 1
ATOM 670 N N . ARG A 1 90 ? -15.718 9.103 25.803 1.00 74.38 90 ARG A N 1
ATOM 671 C CA . ARG A 1 90 ? -16.887 8.739 26.614 1.00 74.38 90 ARG A CA 1
ATOM 672 C C . ARG A 1 90 ? -18.156 8.835 25.775 1.00 74.38 90 ARG A C 1
ATOM 674 O O . ARG A 1 90 ? -18.761 9.896 25.685 1.00 74.38 90 ARG A O 1
ATOM 681 N N . MET A 1 91 ? -18.589 7.715 25.206 1.00 76.00 91 MET A N 1
ATOM 682 C CA . MET A 1 91 ? -19.942 7.592 24.660 1.00 76.00 91 MET A CA 1
ATOM 683 C C . MET A 1 91 ? -20.894 7.112 25.756 1.00 76.00 91 MET A C 1
ATOM 685 O O . MET A 1 91 ? -21.180 5.930 25.865 1.00 76.00 91 MET A O 1
ATOM 689 N N . GLY A 1 92 ? -21.346 8.031 26.613 1.00 77.25 92 GLY A N 1
ATOM 690 C CA . GLY A 1 92 ? -22.419 7.778 27.586 1.00 77.25 92 GLY A CA 1
ATOM 691 C C . GLY A 1 92 ? -22.255 6.524 28.466 1.00 77.25 92 GLY A C 1
ATOM 692 O O . GLY A 1 92 ? -21.148 6.155 28.864 1.00 77.25 92 GLY A O 1
ATOM 693 N N . HIS A 1 93 ? -23.386 5.891 28.804 1.00 70.25 93 HIS A N 1
ATOM 694 C CA . HIS A 1 93 ? -23.447 4.651 29.584 1.00 70.25 93 HIS A CA 1
ATOM 695 C C . HIS A 1 93 ? -23.442 3.432 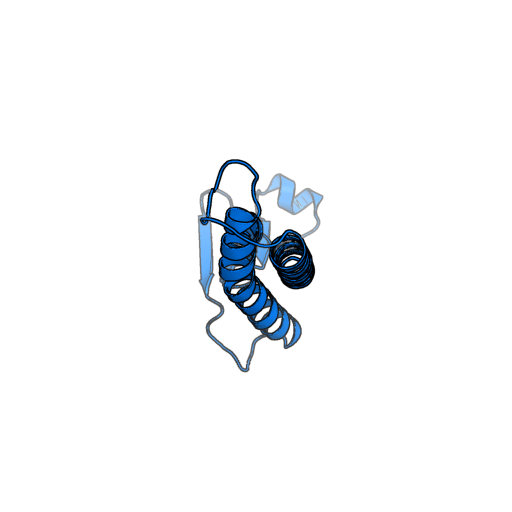28.652 1.00 70.25 93 HIS A C 1
ATOM 697 O O . HIS A 1 93 ? -24.487 2.881 28.313 1.00 70.25 93 HIS A O 1
ATOM 703 N N . GLU A 1 94 ? -22.255 3.027 28.206 1.00 75.69 94 GLU A N 1
ATOM 704 C CA . GLU A 1 94 ? -22.101 1.858 27.340 1.00 75.69 94 GLU A CA 1
ATOM 705 C C . GLU A 1 94 ? -21.775 0.582 28.126 1.00 75.69 94 GLU A C 1
ATOM 707 O O . GLU A 1 94 ? -20.830 0.575 28.923 1.00 75.69 94 GLU A O 1
ATOM 712 N N . PRO A 1 95 ? -22.487 -0.534 27.875 1.00 78.06 95 PRO A N 1
ATOM 713 C CA . PRO A 1 95 ? -22.155 -1.808 28.494 1.00 78.06 95 PRO A CA 1
ATOM 714 C C . PRO A 1 95 ? -20.787 -2.297 27.998 1.00 78.06 95 PRO A C 1
ATOM 716 O O . PRO A 1 95 ? -20.496 -2.273 26.797 1.00 78.06 95 PRO A O 1
ATOM 719 N N . GLY A 1 96 ? -19.953 -2.806 28.913 1.00 79.94 96 GLY A N 1
ATOM 720 C CA . GLY A 1 96 ? -18.590 -3.266 28.604 1.00 79.94 96 GLY A CA 1
ATOM 721 C C . GLY A 1 96 ? -18.523 -4.302 27.471 1.00 79.94 96 GLY A C 1
ATOM 722 O O . GLY A 1 96 ? -17.590 -4.290 26.671 1.00 79.94 96 GLY A O 1
ATOM 723 N N . VAL A 1 97 ? -19.565 -5.125 27.325 1.00 84.69 97 VAL A N 1
ATOM 724 C CA . VAL A 1 97 ? -19.705 -6.114 26.241 1.00 84.69 97 VAL A CA 1
ATOM 725 C C . VAL A 1 97 ? -19.802 -5.458 24.856 1.00 84.69 97 VAL A C 1
ATOM 727 O O . VAL A 1 97 ? -19.184 -5.935 23.904 1.00 84.69 97 VAL A O 1
ATOM 730 N N . ALA A 1 98 ? -20.527 -4.342 24.718 1.00 84.00 98 ALA A N 1
ATOM 731 C CA . ALA A 1 98 ? -20.649 -3.629 23.441 1.00 84.00 98 ALA A CA 1
ATOM 732 C C . ALA A 1 98 ? -19.339 -2.929 23.048 1.00 84.00 98 ALA A C 1
ATOM 734 O O . ALA A 1 98 ? -18.991 -2.844 21.867 1.00 84.00 98 ALA A O 1
ATOM 735 N N . LYS A 1 99 ? -18.582 -2.450 24.041 1.00 84.44 99 LYS A N 1
ATOM 736 C CA . LYS A 1 99 ? -17.235 -1.903 23.841 1.00 84.44 99 LYS A CA 1
ATOM 737 C C . LYS A 1 99 ? -16.250 -2.989 23.389 1.00 84.44 99 LYS A C 1
ATOM 739 O O . LYS A 1 99 ? -15.534 -2.784 22.413 1.00 84.44 99 LYS A O 1
ATOM 744 N N . TYR A 1 100 ? -16.286 -4.162 24.024 1.00 87.25 100 TYR A N 1
ATOM 745 C CA . TYR A 1 100 ? -15.461 -5.312 23.643 1.00 87.25 100 TYR A CA 1
ATOM 746 C C . TYR A 1 100 ? -15.759 -5.801 22.217 1.00 87.25 100 TYR A C 1
ATOM 748 O O . TYR A 1 100 ? -14.839 -5.963 21.419 1.00 87.25 100 TYR A O 1
ATOM 756 N N . ARG A 1 101 ? -17.040 -5.946 21.848 1.00 88.81 101 ARG A N 1
ATOM 757 C CA . ARG A 1 101 ? -17.436 -6.375 20.495 1.00 88.81 101 ARG A CA 1
ATOM 758 C C . ARG A 1 101 ? -16.959 -5.402 19.410 1.00 88.81 101 ARG A C 1
ATOM 760 O O . ARG A 1 101 ? -16.489 -5.841 18.366 1.00 88.81 101 ARG A O 1
ATOM 767 N N . ARG A 1 102 ? -17.037 -4.088 19.652 1.00 88.12 102 ARG A N 1
ATOM 768 C CA . ARG A 1 102 ? -16.512 -3.076 18.716 1.00 88.12 102 ARG A CA 1
ATOM 769 C C . ARG A 1 102 ? -14.996 -3.134 18.582 1.00 88.12 102 ARG A C 1
ATOM 771 O O . ARG A 1 102 ? -14.504 -3.004 1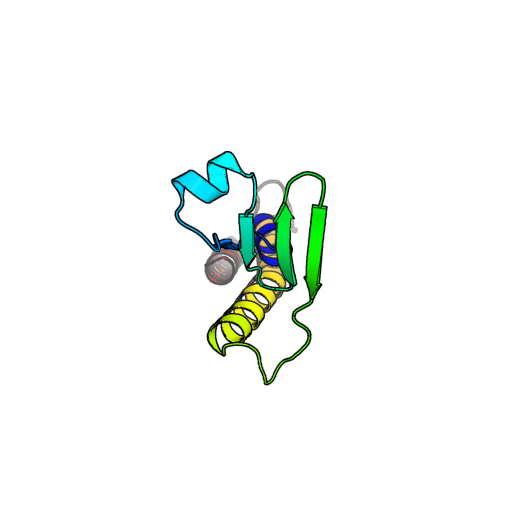7.468 1.00 88.12 102 ARG A O 1
ATOM 778 N N . ALA A 1 103 ? -14.274 -3.390 19.673 1.00 88.50 103 ALA A N 1
ATOM 779 C CA . ALA A 1 103 ? -12.827 -3.583 19.622 1.00 88.50 103 ALA A CA 1
ATOM 780 C C . ALA A 1 103 ? -12.451 -4.822 18.791 1.00 88.50 103 ALA A C 1
ATOM 782 O O . ALA A 1 103 ? -11.546 -4.747 17.966 1.00 88.50 103 ALA A O 1
ATOM 783 N N . GLN A 1 104 ? -13.184 -5.932 18.945 1.00 89.81 104 GLN A N 1
ATOM 784 C CA . GLN A 1 104 ? -12.984 -7.130 18.122 1.00 89.81 104 GLN A CA 1
ATOM 785 C C . GLN A 1 104 ? -13.254 -6.862 16.637 1.00 89.81 104 GLN A C 1
ATOM 787 O O . GLN A 1 104 ? -12.422 -7.199 15.800 1.00 89.81 104 GLN A O 1
ATOM 792 N N . LEU A 1 105 ? -14.378 -6.216 16.306 1.00 90.69 105 LEU A N 1
ATOM 793 C CA . LEU A 1 105 ? -14.717 -5.862 14.922 1.00 90.69 105 LEU A CA 1
ATOM 794 C C . LEU A 1 105 ? -13.680 -4.917 14.300 1.00 90.69 105 LEU A C 1
ATOM 796 O O . LEU A 1 105 ? -13.260 -5.136 13.169 1.00 90.69 105 LEU A O 1
ATOM 800 N N . ALA A 1 106 ? -13.234 -3.902 15.045 1.00 89.56 106 ALA A N 1
ATOM 801 C CA . ALA A 1 106 ? -12.186 -2.988 14.597 1.00 89.56 106 ALA A CA 1
ATOM 802 C C . ALA A 1 106 ? -10.855 -3.716 14.352 1.00 89.56 106 ALA A C 1
ATOM 804 O O . ALA A 1 106 ? -10.172 -3.418 13.378 1.00 89.56 106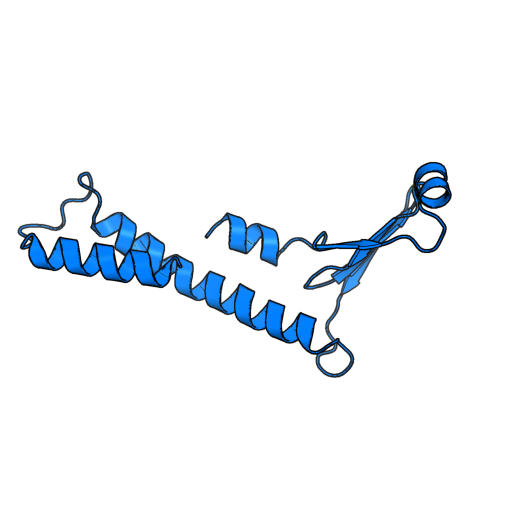 ALA A O 1
ATOM 805 N N . GLY A 1 107 ? -10.507 -4.689 15.203 1.00 86.62 107 GLY A N 1
ATOM 806 C CA . GLY A 1 107 ? -9.326 -5.532 15.023 1.00 86.62 107 GLY A CA 1
ATOM 807 C C . GLY A 1 107 ? -9.402 -6.394 13.763 1.00 86.62 107 GLY A C 1
ATOM 808 O O . GLY A 1 107 ? -8.457 -6.405 12.985 1.00 86.62 107 GLY A O 1
ATOM 809 N N . VAL A 1 108 ? -10.540 -7.054 13.520 1.00 89.19 108 VAL A N 1
ATOM 810 C CA . VAL A 1 108 ? -10.757 -7.871 12.311 1.00 89.19 108 VAL A CA 1
ATOM 811 C C . VAL A 1 108 ? -10.705 -7.029 11.036 1.00 89.19 108 VAL A C 1
ATOM 813 O O . VAL A 1 108 ? -10.188 -7.495 10.034 1.00 89.19 108 VAL A O 1
ATOM 816 N N . LEU A 1 109 ? -11.203 -5.790 11.068 1.00 87.44 109 LEU A N 1
ATOM 817 C CA . LEU A 1 109 ? -11.172 -4.883 9.914 1.00 87.44 109 LEU A CA 1
ATOM 818 C C . LEU A 1 109 ? -9.784 -4.279 9.625 1.00 87.44 109 LEU A C 1
ATOM 820 O O . LEU A 1 109 ? -9.594 -3.702 8.556 1.00 87.44 109 LEU A O 1
ATOM 824 N N . LEU A 1 110 ? -8.849 -4.336 10.581 1.00 82.38 110 LEU A N 1
ATOM 825 C CA . LEU A 1 110 ? -7.478 -3.832 10.419 1.00 82.38 110 LEU A CA 1
ATOM 826 C C . LEU A 1 110 ? -6.476 -4.903 9.971 1.00 82.38 110 LEU A C 1
ATOM 828 O O . LEU A 1 110 ? -5.374 -4.530 9.563 1.00 82.38 110 LEU A O 1
ATOM 832 N N . ILE A 1 111 ? -6.837 -6.183 10.092 1.00 75.75 111 ILE A N 1
ATOM 833 C CA . ILE A 1 111 ? -6.077 -7.332 9.576 1.00 75.75 111 ILE A CA 1
ATOM 834 C C . ILE A 1 111 ? -6.332 -7.457 8.074 1.00 75.75 111 ILE A C 1
ATOM 836 O O . ILE A 1 111 ? -5.336 -7.644 7.343 1.00 75.75 111 ILE A O 1
#

Mean predicted aligned error: 7.09 Å

Solvent-accessible surface area (backbone atoms only — not comparable to full-atom values): 6341 Å² total; per-residue (Å²): 93,72,66,55,52,53,62,58,71,40,35,81,74,40,82,44,58,96,58,57,72,74,54,24,72,70,59,50,38,38,33,27,43,28,78,52,28,40,33,42,37,36,80,99,40,82,49,70,48,73,63,80,58,76,86,82,46,61,67,67,56,55,50,50,51,53,51,51,50,50,52,52,62,44,27,53,59,18,49,55,41,43,53,64,55,38,90,87,44,79,72,79,94,63,58,68,66,62,45,51,52,40,45,52,53,21,51,63,49,67,108